Protein AF-A0A962ZQG9-F1 (afdb_monomer)

Secondary structure (DSSP, 8-state):
----------TTT-HHHHHHHHHHHHTT----HHHHHTTS--BTTBPPHHHHHHHHHHTT---------GGGS-GGG-SEEEE-STT-EEEE----

Foldseek 3Di:
DDPDDLDPCDVVNQQLLVQLCVVCVVVVHDDDSCLLCPPPPADSPHDDPVCSQVSNVSSVDGDDDDDDPPVVDDLVPPQDWDQDPPRHIDTDHDDD

Structure (mmCIF, N/CA/C/O backbone):
data_AF-A0A962ZQG9-F1
#
_entry.id  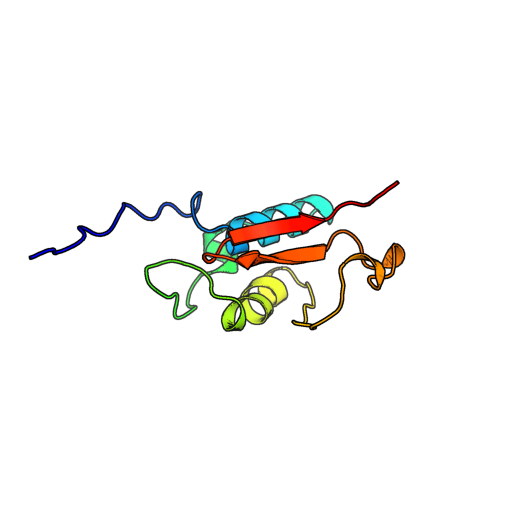 AF-A0A962ZQG9-F1
#
loop_
_atom_site.group_PDB
_atom_site.id
_atom_site.type_symbol
_atom_site.label_atom_id
_atom_site.label_alt_id
_atom_site.label_comp_id
_atom_site.label_asym_id
_atom_site.label_entity_id
_atom_site.label_seq_id
_atom_site.pdbx_PDB_ins_code
_atom_site.Cartn_x
_atom_site.Cartn_y
_atom_site.Cartn_z
_atom_site.occupancy
_atom_site.B_iso_or_equiv
_atom_site.auth_seq_id
_atom_site.auth_comp_id
_atom_site.auth_asym_id
_atom_site.auth_atom_id
_atom_site.pdbx_PDB_model_num
ATOM 1 N N . MET A 1 1 ? -31.765 -2.889 16.070 1.00 41.72 1 MET A N 1
ATOM 2 C CA . MET A 1 1 ? -31.316 -4.265 15.764 1.00 41.72 1 MET A CA 1
ATOM 3 C C . MET A 1 1 ? -30.537 -4.137 14.464 1.00 41.72 1 MET A C 1
ATOM 5 O O . MET A 1 1 ? -31.165 -3.838 13.467 1.00 41.72 1 MET A O 1
ATOM 9 N N . THR A 1 2 ? -29.213 -4.102 14.404 1.00 38.41 2 THR A N 1
ATOM 10 C CA . THR A 1 2 ? -28.162 -4.590 15.301 1.00 38.41 2 THR A CA 1
ATOM 11 C C . THR A 1 2 ? -27.078 -3.517 15.330 1.00 38.41 2 THR A C 1
ATOM 13 O O . THR A 1 2 ? -26.643 -3.064 14.279 1.00 38.41 2 THR A O 1
ATOM 16 N N . GLY A 1 3 ? -26.714 -3.047 16.523 1.00 41.91 3 GLY A N 1
ATOM 17 C CA . GLY A 1 3 ? -25.480 -2.292 16.685 1.00 41.91 3 GLY A CA 1
ATOM 18 C C . GLY A 1 3 ? -24.344 -3.298 16.640 1.00 41.91 3 GLY A C 1
ATOM 19 O O . GLY A 1 3 ? -24.226 -4.106 17.560 1.00 41.91 3 GLY A O 1
ATOM 20 N N . GLU A 1 4 ? -23.565 -3.296 15.565 1.00 43.28 4 GLU A N 1
ATOM 21 C CA . GLU A 1 4 ? -22.244 -3.908 15.610 1.00 43.28 4 GLU A CA 1
ATOM 22 C C . GLU A 1 4 ? -21.377 -3.024 16.506 1.00 43.28 4 GLU A C 1
ATOM 24 O O . GLU A 1 4 ? -21.133 -1.849 16.235 1.00 43.28 4 GLU A O 1
ATOM 29 N N . VAL A 1 5 ? -21.017 -3.585 17.657 1.00 53.44 5 VAL A N 1
ATOM 30 C CA . VAL A 1 5 ? -19.992 -3.054 18.553 1.00 53.44 5 VAL A CA 1
ATOM 31 C C . VAL A 1 5 ? -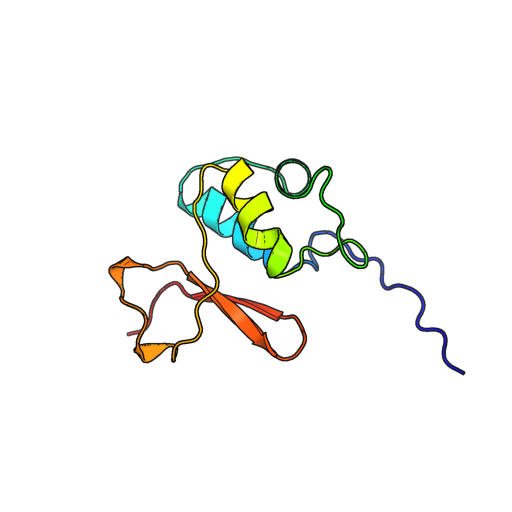18.707 -2.936 17.726 1.00 53.44 5 VAL A C 1
ATOM 33 O O . VAL A 1 5 ? -18.393 -3.895 17.019 1.00 53.44 5 VAL A O 1
ATOM 36 N N . PRO A 1 6 ? -17.973 -1.810 17.777 1.00 45.22 6 PRO A N 1
ATOM 37 C CA . PRO A 1 6 ? -16.746 -1.667 17.013 1.00 45.22 6 PRO A CA 1
ATOM 38 C C . PRO A 1 6 ? -15.785 -2.749 17.495 1.00 45.22 6 PRO A C 1
ATOM 40 O O . PRO A 1 6 ? -15.404 -2.778 18.667 1.00 45.22 6 PRO A O 1
ATOM 43 N N . LEU A 1 7 ? -15.474 -3.688 16.601 1.00 51.44 7 LEU A N 1
ATOM 44 C CA . LEU A 1 7 ? -14.393 -4.635 16.811 1.00 51.44 7 LEU A CA 1
ATOM 45 C C . LEU A 1 7 ? -13.156 -3.792 17.108 1.00 51.44 7 LEU A C 1
ATOM 47 O O . LEU A 1 7 ? -12.915 -2.811 16.415 1.00 51.44 7 LEU A O 1
ATOM 51 N N . ASP A 1 8 ? -12.453 -4.116 18.184 1.00 48.66 8 ASP A N 1
ATOM 52 C CA . ASP A 1 8 ? -11.194 -3.498 18.587 1.00 48.66 8 ASP A CA 1
ATOM 53 C C . ASP A 1 8 ? -10.210 -3.557 17.406 1.00 48.66 8 ASP A C 1
ATOM 55 O O . ASP A 1 8 ? -9.522 -4.557 17.219 1.00 48.66 8 ASP A O 1
ATOM 59 N N . VAL A 1 9 ? -10.235 -2.540 16.535 1.00 52.69 9 VAL A N 1
ATOM 60 C CA . VAL A 1 9 ? -9.439 -2.507 15.309 1.00 52.69 9 VAL A CA 1
ATOM 61 C C . VAL A 1 9 ? -8.007 -2.239 15.730 1.00 52.69 9 VAL A C 1
ATOM 63 O O . VAL A 1 9 ? -7.560 -1.098 15.863 1.00 52.69 9 VAL A O 1
ATOM 66 N N . SER A 1 10 ? -7.279 -3.314 15.990 1.00 52.94 10 SER A N 1
ATOM 67 C CA . SER A 1 10 ? -5.856 -3.224 16.238 1.00 52.94 10 SER A CA 1
ATOM 68 C C . SER A 1 10 ? -5.174 -2.864 14.913 1.00 52.94 10 SER A C 1
ATOM 70 O O . SER A 1 10 ? -5.590 -3.357 13.867 1.00 52.94 10 SER A O 1
ATOM 72 N N . PRO A 1 11 ? -4.071 -2.092 14.884 1.00 53.28 11 PRO A N 1
ATOM 73 C CA . PRO A 1 11 ? -3.299 -1.866 13.654 1.00 53.28 11 PRO A CA 1
ATOM 74 C C . PRO A 1 11 ? -2.827 -3.166 12.973 1.00 53.28 11 PRO A C 1
ATOM 76 O O . PRO A 1 11 ? -2.364 -3.134 11.836 1.00 53.28 11 PRO A O 1
ATOM 79 N N . LYS A 1 12 ? -2.936 -4.314 13.657 1.00 57.88 12 LYS A N 1
ATOM 80 C CA . LYS A 1 12 ? -2.741 -5.665 13.120 1.00 57.88 12 LYS A CA 1
ATOM 81 C C . LYS A 1 12 ? -3.839 -6.104 12.135 1.00 57.88 12 LYS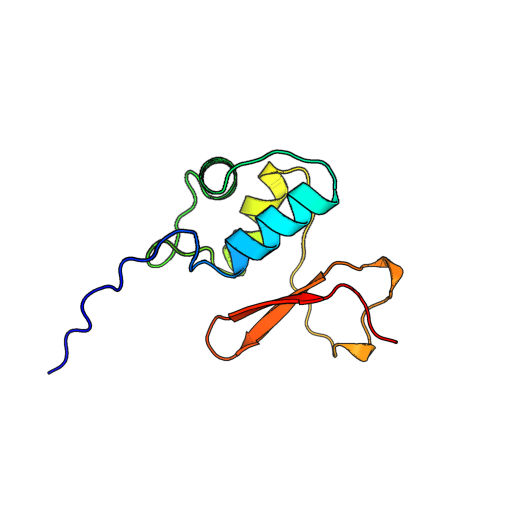 A C 1
ATOM 83 O O . LYS A 1 12 ? -3.546 -6.919 11.265 1.00 57.88 12 LYS A O 1
ATOM 88 N N . ASP A 1 13 ? -5.043 -5.554 12.252 1.00 73.94 13 ASP A N 1
ATOM 89 C CA . ASP A 1 13 ? -6.194 -5.811 11.379 1.00 73.94 13 ASP A CA 1
ATOM 90 C C . ASP A 1 13 ? -6.246 -4.858 10.171 1.00 73.94 13 ASP A C 1
ATOM 92 O O . ASP A 1 13 ? -6.968 -5.108 9.207 1.00 73.94 13 ASP A O 1
ATOM 96 N N . ASP A 1 14 ? -5.421 -3.803 10.163 1.00 90.19 14 ASP A N 1
ATOM 97 C CA . ASP A 1 14 ? -5.263 -2.912 9.013 1.00 90.19 14 ASP A CA 1
ATOM 98 C C . ASP A 1 14 ? -4.381 -3.550 7.934 1.00 90.19 14 ASP A C 1
ATOM 100 O O . ASP A 1 14 ? -3.156 -3.394 7.905 1.00 90.19 14 ASP A O 1
ATOM 104 N N . ALA A 1 15 ? -5.021 -4.277 7.018 1.00 92.75 15 ALA A N 1
ATOM 105 C CA . ALA A 1 15 ? -4.340 -4.980 5.937 1.00 92.75 15 ALA A CA 1
ATOM 106 C C . ALA A 1 15 ? -3.454 -4.053 5.084 1.00 92.75 15 ALA A C 1
ATOM 108 O O . ALA A 1 15 ? -2.379 -4.467 4.639 1.00 92.75 15 ALA A O 1
ATOM 109 N N . LEU A 1 16 ? -3.863 -2.799 4.872 1.00 95.00 16 LEU A N 1
ATOM 110 C CA . LEU A 1 16 ? -3.104 -1.843 4.071 1.00 95.00 16 LEU A CA 1
ATOM 111 C C . LEU A 1 16 ? -1.883 -1.322 4.822 1.00 95.00 16 LEU A C 1
ATOM 113 O O . LEU A 1 16 ? -0.783 -1.313 4.263 1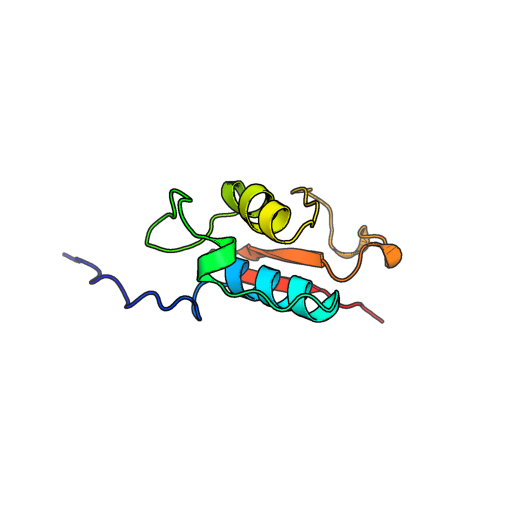.00 95.00 16 LEU A O 1
ATOM 117 N N . LEU A 1 17 ? -2.038 -0.951 6.091 1.00 95.00 17 LEU A N 1
ATOM 118 C CA . LEU A 1 17 ? -0.916 -0.537 6.928 1.00 95.00 17 LEU A CA 1
ATOM 119 C C . LEU A 1 17 ? 0.090 -1.676 7.119 1.00 95.00 17 LEU A C 1
ATOM 121 O O . LEU A 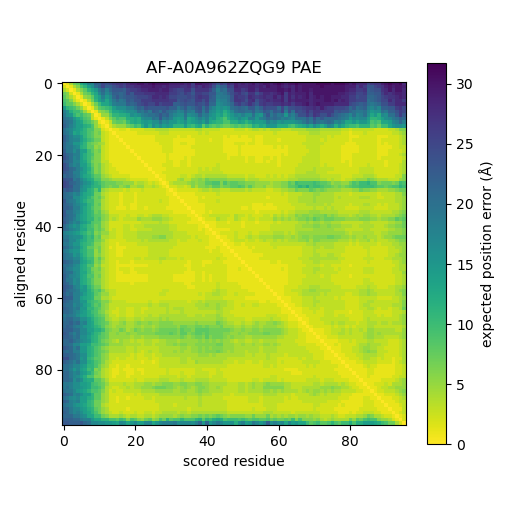1 17 ? 1.297 -1.441 7.044 1.00 95.00 17 LEU A O 1
ATOM 125 N N . GLN A 1 18 ? -0.383 -2.913 7.291 1.00 94.44 18 GLN A N 1
ATOM 126 C CA . GLN A 1 18 ? 0.483 -4.092 7.370 1.00 94.44 18 GLN A CA 1
ATOM 127 C C . GLN A 1 18 ? 1.251 -4.329 6.063 1.00 94.44 18 GLN A C 1
ATOM 129 O O . GLN A 1 18 ? 2.460 -4.569 6.101 1.00 94.44 18 GLN A O 1
ATOM 134 N N . CYS A 1 19 ? 0.597 -4.197 4.903 1.00 95.81 19 CYS A N 1
ATOM 135 C CA . CYS A 1 19 ? 1.279 -4.271 3.608 1.00 95.81 19 CYS A CA 1
ATOM 136 C C . CYS A 1 19 ? 2.350 -3.181 3.471 1.00 95.81 19 CYS A C 1
ATOM 138 O O . CYS A 1 19 ? 3.466 -3.464 3.035 1.00 95.81 19 CYS A O 1
ATOM 140 N N . LEU A 1 20 ? 2.049 -1.947 3.880 1.00 95.75 20 LEU A N 1
ATOM 141 C CA . LEU A 1 20 ? 3.009 -0.850 3.810 1.00 95.75 20 LEU A CA 1
ATOM 142 C C . LEU A 1 20 ? 4.204 -1.067 4.748 1.00 95.75 20 LEU A C 1
ATOM 144 O O . LEU A 1 20 ? 5.346 -0.881 4.337 1.00 95.75 20 LEU A O 1
ATOM 148 N N . LEU A 1 21 ? 3.970 -1.520 5.981 1.00 95.50 21 LEU A N 1
ATOM 149 C CA . LEU A 1 21 ? 5.040 -1.873 6.918 1.00 95.50 21 LEU A CA 1
ATOM 150 C C . LEU A 1 21 ? 5.940 -2.979 6.362 1.00 95.50 21 LEU A C 1
ATOM 152 O O . LEU A 1 21 ? 7.164 -2.910 6.492 1.00 95.50 21 LEU A O 1
ATOM 156 N N . ALA A 1 22 ? 5.352 -3.987 5.720 1.00 94.88 22 ALA A N 1
ATOM 157 C CA . ALA A 1 22 ? 6.102 -5.051 5.074 1.00 94.88 22 ALA A CA 1
ATOM 158 C C . ALA A 1 22 ? 6.934 -4.539 3.881 1.00 94.88 22 ALA A C 1
ATOM 160 O O . ALA A 1 22 ? 8.096 -4.927 3.768 1.00 94.88 22 ALA A O 1
ATOM 161 N N . LEU A 1 23 ? 6.411 -3.615 3.062 1.00 95.19 23 LEU A N 1
ATOM 162 C CA . LEU A 1 23 ? 7.188 -2.940 2.009 1.00 95.19 23 LEU A CA 1
ATOM 163 C C . LEU A 1 23 ? 8.357 -2.137 2.579 1.00 95.19 23 LEU A C 1
ATOM 165 O O . LEU A 1 23 ? 9.481 -2.260 2.096 1.00 95.19 23 LEU A O 1
ATOM 169 N N . CYS A 1 24 ? 8.122 -1.352 3.631 1.00 94.75 24 CYS A N 1
ATOM 170 C CA . CYS A 1 24 ? 9.181 -0.599 4.298 1.00 94.75 24 CYS A CA 1
ATOM 171 C C . CYS A 1 24 ? 10.301 -1.534 4.763 1.00 94.75 24 CYS A C 1
ATOM 173 O O . CYS A 1 24 ? 11.468 -1.290 4.463 1.00 94.75 24 CYS A O 1
ATOM 175 N N . ARG A 1 25 ? 9.947 -2.653 5.408 1.00 94.06 25 ARG A N 1
ATOM 176 C CA . ARG A 1 25 ? 10.914 -3.669 5.845 1.00 94.06 25 ARG A CA 1
ATOM 177 C C . ARG A 1 25 ? 11.653 -4.315 4.675 1.00 94.06 25 ARG A C 1
ATOM 179 O O . ARG A 1 25 ? 12.860 -4.512 4.777 1.00 94.06 25 ARG A O 1
ATOM 186 N N . TYR A 1 26 ? 10.957 -4.618 3.580 1.00 93.69 26 TYR A N 1
ATOM 187 C CA . TYR A 1 26 ? 11.561 -5.168 2.364 1.00 93.69 26 TYR A CA 1
ATOM 188 C C . TYR A 1 26 ? 12.623 -4.225 1.777 1.00 93.69 26 TYR A C 1
ATOM 190 O O . TYR A 1 26 ? 13.691 -4.674 1.373 1.00 93.69 26 TYR A O 1
ATOM 198 N N . HIS A 1 27 ? 12.380 -2.913 1.821 1.00 91.38 27 HIS A N 1
ATOM 199 C CA . HIS A 1 27 ? 13.331 -1.883 1.392 1.00 91.38 27 HIS A CA 1
ATOM 200 C C . HIS A 1 27 ? 14.351 -1.464 2.471 1.00 91.38 27 HIS A C 1
ATOM 202 O O . HIS A 1 27 ? 15.087 -0.500 2.275 1.00 91.38 27 HIS A O 1
ATOM 208 N N . GLY A 1 28 ? 14.422 -2.168 3.608 1.00 91.56 28 GLY A N 1
ATOM 209 C CA . GLY A 1 28 ? 15.392 -1.890 4.675 1.00 91.56 28 GLY A CA 1
ATOM 210 C C . GLY A 1 28 ? 15.056 -0.685 5.564 1.00 91.56 28 GLY A C 1
ATOM 211 O O . GLY A 1 28 ? 15.919 -0.209 6.298 1.00 91.56 28 GLY A O 1
ATOM 212 N N . SER A 1 29 ? 13.816 -0.192 5.526 1.00 90.31 29 SER A N 1
ATOM 213 C CA . SER A 1 29 ? 13.329 0.909 6.360 1.00 90.31 29 SER A CA 1
ATOM 214 C C . SER A 1 29 ? 12.654 0.393 7.637 1.00 90.31 29 SER A C 1
ATOM 216 O O . SER A 1 29 ? 11.700 -0.388 7.593 1.00 90.31 29 SER A O 1
ATOM 218 N N . GLY A 1 30 ? 13.148 0.845 8.794 1.00 86.38 30 GLY A N 1
ATOM 219 C CA . GLY A 1 30 ? 12.548 0.598 10.105 1.00 86.38 30 GLY A CA 1
ATOM 220 C C . GLY A 1 30 ? 11.597 1.729 10.488 1.00 86.38 30 GLY A C 1
ATOM 221 O O . GLY A 1 30 ? 12.038 2.760 10.984 1.00 86.38 30 GLY A O 1
ATOM 222 N N . THR A 1 31 ? 10.298 1.537 10.267 1.00 92.81 31 THR A N 1
ATOM 223 C CA . THR A 1 31 ? 9.241 2.499 10.623 1.00 92.81 31 THR A CA 1
ATOM 224 C C . THR A 1 31 ? 8.126 1.813 11.414 1.00 92.81 31 THR A C 1
ATOM 226 O O . THR A 1 31 ? 8.051 0.582 11.448 1.00 92.81 31 THR A O 1
ATOM 229 N N . THR A 1 32 ? 7.266 2.593 12.065 1.00 93.94 32 THR A N 1
ATOM 230 C CA . THR A 1 32 ? 6.117 2.095 12.837 1.00 93.94 32 THR A CA 1
ATOM 231 C C . THR A 1 32 ? 4.804 2.430 12.139 1.00 93.94 32 THR A C 1
ATOM 233 O O . THR A 1 32 ? 4.735 3.350 11.324 1.00 93.94 32 THR A O 1
ATOM 236 N N . GLY A 1 33 ? 3.737 1.691 12.462 1.00 92.69 33 GLY A N 1
ATOM 237 C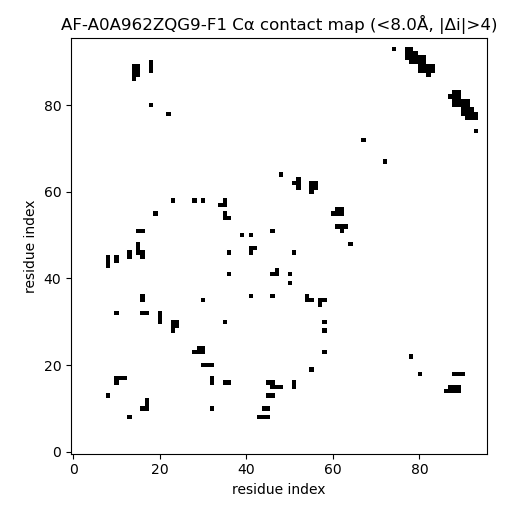 CA . GLY A 1 33 ? 2.408 1.978 11.914 1.00 92.69 33 GLY A CA 1
ATOM 238 C C . GLY A 1 33 ? 1.962 3.407 12.231 1.00 92.69 33 GLY A C 1
ATOM 239 O O . GLY A 1 33 ? 1.524 4.127 11.343 1.00 92.69 33 GLY A O 1
ATOM 240 N N . GLU A 1 34 ? 2.193 3.851 13.467 1.00 92.81 34 GLU A N 1
ATOM 241 C CA . GLU A 1 34 ? 1.905 5.210 13.939 1.00 92.81 34 GLU A CA 1
ATOM 242 C C . GLU A 1 34 ? 2.683 6.283 13.165 1.00 92.81 34 GLU A C 1
ATOM 244 O O . GLU A 1 34 ? 2.121 7.318 12.814 1.00 92.81 34 GLU A O 1
ATOM 249 N N . ALA A 1 35 ? 3.959 6.040 12.845 1.00 94.25 35 ALA A N 1
ATOM 250 C CA . ALA A 1 35 ? 4.759 6.967 12.046 1.00 94.25 35 ALA A CA 1
ATOM 251 C C . ALA A 1 35 ? 4.228 7.095 10.607 1.00 94.25 35 ALA A C 1
ATOM 253 O O . ALA A 1 35 ? 4.325 8.161 9.997 1.00 94.25 35 ALA A O 1
ATOM 254 N N . LEU A 1 36 ? 3.642 6.024 10.065 1.00 94.81 36 LEU A N 1
ATOM 255 C CA . LEU A 1 36 ? 3.073 5.996 8.718 1.00 94.81 36 LEU A CA 1
ATOM 256 C C . LEU A 1 36 ? 1.653 6.563 8.652 1.00 94.81 36 LEU A C 1
ATOM 258 O O . LEU A 1 36 ? 1.325 7.230 7.671 1.00 94.81 36 LEU A O 1
ATOM 262 N N . SER A 1 37 ? 0.814 6.320 9.660 1.00 93.94 37 SER A N 1
ATOM 263 C CA . SER A 1 37 ? -0.603 6.711 9.666 1.00 93.94 37 SER A CA 1
ATOM 264 C C . SER A 1 37 ? -0.888 8.007 10.434 1.00 93.94 37 SER A C 1
ATOM 266 O O . SER A 1 37 ? -1.938 8.618 10.232 1.00 93.94 37 SER A O 1
ATOM 268 N N . GLY A 1 38 ? 0.050 8.471 11.264 1.00 93.12 38 GLY A N 1
ATOM 269 C CA . GLY A 1 38 ? -0.121 9.611 12.161 1.00 93.12 38 GLY A CA 1
ATOM 270 C C . GLY A 1 38 ? -0.648 10.869 11.469 1.00 93.12 38 GLY A C 1
ATOM 271 O O . GLY A 1 38 ? -0.096 11.338 10.470 1.00 93.12 38 GLY A O 1
ATOM 272 N N . GLY A 1 39 ? -1.738 11.426 12.0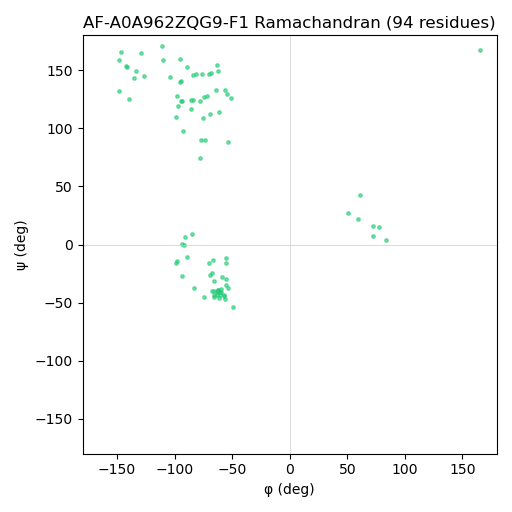01 1.00 90.69 39 GLY A N 1
ATOM 273 C CA . GLY A 1 39 ? -2.372 12.640 11.475 1.00 90.69 39 GLY A CA 1
ATOM 274 C C . GLY A 1 39 ? -3.131 12.459 10.155 1.00 90.69 39 GLY A C 1
ATOM 275 O O . GLY A 1 39 ? -3.559 13.454 9.572 1.00 90.69 39 GLY A O 1
ATOM 276 N N . LEU A 1 40 ? -3.297 11.230 9.651 1.00 94.06 40 LEU A N 1
ATOM 277 C CA . LEU A 1 40 ? -4.225 10.960 8.552 1.00 94.06 40 LEU A CA 1
ATOM 278 C C . LEU A 1 40 ? -5.663 10.819 9.075 1.00 94.06 40 LEU A C 1
ATOM 280 O O . LEU A 1 40 ? -5.864 10.298 10.171 1.00 94.06 40 LEU A O 1
ATOM 284 N N . PRO A 1 41 ? -6.670 11.239 8.290 1.00 93.62 41 PRO A N 1
ATOM 285 C CA . PRO A 1 41 ? -8.075 11.033 8.623 1.00 93.62 41 PRO A CA 1
ATOM 286 C C . PRO A 1 41 ? -8.484 9.582 8.315 1.00 93.62 41 PRO A C 1
ATOM 288 O O . PRO A 1 41 ? -9.110 9.325 7.291 1.00 93.62 41 PRO A O 1
ATOM 291 N N . LEU A 1 42 ? -8.053 8.639 9.158 1.00 91.25 42 LEU A N 1
ATOM 292 C CA . LEU A 1 42 ? -8.365 7.211 9.022 1.00 91.25 42 LEU A CA 1
ATOM 293 C C . LEU A 1 42 ? -9.875 6.955 9.128 1.00 91.25 42 LEU A C 1
ATOM 295 O O . LEU A 1 42 ? -10.572 7.657 9.863 1.00 91.25 42 LEU A O 1
ATOM 299 N N . ASP A 1 43 ? -10.360 5.926 8.436 1.00 89.06 43 ASP A N 1
ATOM 300 C CA . ASP A 1 43 ? -11.755 5.484 8.514 1.00 89.06 43 ASP A CA 1
ATOM 301 C C . ASP A 1 43 ? -11.845 4.320 9.503 1.00 89.06 43 ASP A C 1
ATOM 303 O O . ASP A 1 43 ? -11.132 3.336 9.347 1.00 89.06 43 ASP A O 1
ATOM 307 N N . ALA A 1 44 ? -12.611 4.468 10.587 1.00 87.50 44 ALA A N 1
ATOM 308 C CA . ALA A 1 44 ? -12.676 3.483 11.677 1.00 87.50 44 ALA A CA 1
ATOM 309 C C . ALA A 1 44 ? -11.300 3.039 12.243 1.00 87.50 44 ALA A C 1
ATOM 311 O O . ALA A 1 44 ? -11.160 1.940 12.772 1.00 87.50 44 ALA A O 1
ATOM 312 N N . GLY A 1 45 ? -10.276 3.897 12.150 1.00 87.94 45 GLY A N 1
ATOM 313 C CA . GLY A 1 45 ? -8.903 3.572 12.567 1.00 87.94 45 GLY A CA 1
ATOM 314 C C . GLY A 1 45 ? -8.076 2.811 11.522 1.00 87.94 45 GLY A C 1
ATOM 315 O O . GLY A 1 45 ? -6.924 2.484 11.798 1.00 87.94 45 GLY A O 1
ATOM 316 N N . LEU A 1 46 ? -8.625 2.590 10.326 1.00 90.81 46 LEU A N 1
ATOM 317 C CA . LEU A 1 46 ? -7.998 1.895 9.207 1.00 90.81 46 LEU A CA 1
ATOM 318 C C . LEU A 1 46 ? -7.513 2.859 8.121 1.00 90.81 46 LEU A C 1
ATOM 320 O O . LEU A 1 46 ? -8.134 3.880 7.796 1.00 90.81 46 LEU A O 1
ATOM 324 N N . LEU A 1 47 ? -6.383 2.506 7.520 1.00 93.56 47 LEU A N 1
ATOM 325 C CA . LEU A 1 47 ? -5.862 3.135 6.326 1.00 93.56 47 LEU A CA 1
ATOM 326 C C . LEU A 1 47 ? -6.726 2.738 5.131 1.00 93.56 47 LEU A C 1
ATOM 328 O O . LEU A 1 47 ? -6.927 1.564 4.847 1.00 93.56 47 LEU A O 1
ATOM 332 N N . THR A 1 48 ? -7.197 3.728 4.383 1.00 93.06 48 THR A N 1
ATOM 333 C CA . THR A 1 48 ? -7.948 3.499 3.146 1.00 93.06 48 THR A CA 1
ATOM 334 C C . THR A 1 48 ? -7.021 3.575 1.928 1.00 93.06 48 THR A C 1
ATOM 336 O O . THR A 1 48 ? -5.964 4.218 1.991 1.00 93.06 48 THR A O 1
ATOM 339 N N . PRO A 1 49 ? -7.397 2.996 0.771 1.00 93.06 49 PRO A N 1
ATOM 340 C CA . PRO A 1 49 ? -6.584 3.085 -0.444 1.00 93.06 49 PRO A CA 1
ATOM 341 C C . PRO A 1 49 ? -6.231 4.530 -0.839 1.00 93.06 49 PRO A C 1
ATOM 343 O O . PRO A 1 49 ? -5.107 4.809 -1.249 1.00 93.06 49 PRO A O 1
ATOM 346 N N . SER A 1 50 ? -7.153 5.479 -0.651 1.00 92.81 50 SER A N 1
ATOM 347 C CA . SER A 1 50 ? -6.940 6.904 -0.954 1.00 92.81 50 SER A CA 1
ATOM 348 C C . SER A 1 50 ? -5.953 7.605 -0.007 1.00 92.81 50 SER A C 1
ATOM 350 O O . SER A 1 50 ? -5.455 8.691 -0.314 1.00 92.81 50 SER A O 1
ATOM 352 N N . LEU A 1 51 ? -5.651 6.999 1.143 1.00 94.69 51 LEU A N 1
ATOM 353 C CA . LEU A 1 51 ? -4.654 7.467 2.106 1.00 94.69 51 LEU A CA 1
ATOM 354 C C . LEU A 1 51 ? -3.305 6.758 1.965 1.00 94.69 51 LEU A C 1
ATOM 356 O O . LEU A 1 51 ? -2.306 7.263 2.484 1.00 94.69 51 LEU A O 1
ATOM 360 N N . PHE A 1 52 ? -3.260 5.639 1.238 1.00 95.62 52 PHE A N 1
ATOM 361 C CA . PHE A 1 52 ? -2.072 4.802 1.100 1.00 95.62 52 PHE A CA 1
ATOM 362 C C . PHE A 1 52 ? -0.867 5.576 0.560 1.00 95.62 52 PHE A C 1
ATOM 364 O O . PHE A 1 52 ? 0.218 5.493 1.125 1.00 95.62 52 PHE A O 1
ATOM 371 N N . GLU A 1 53 ? -1.061 6.402 -0.472 1.00 95.38 53 GLU A N 1
ATOM 372 C CA . GLU A 1 53 ? 0.016 7.208 -1.062 1.00 95.38 53 GLU A CA 1
ATOM 373 C C . GLU A 1 53 ? 0.616 8.206 -0.070 1.00 95.38 53 GLU A C 1
ATOM 375 O O . GLU A 1 53 ? 1.837 8.344 0.020 1.00 95.38 53 GLU A O 1
ATOM 380 N N . ARG A 1 54 ? -0.229 8.843 0.747 1.00 95.69 54 ARG A N 1
ATOM 381 C CA . ARG A 1 54 ? 0.231 9.774 1.783 1.00 95.69 54 ARG A CA 1
ATOM 382 C C . ARG A 1 54 ? 1.005 9.055 2.885 1.00 95.69 54 ARG A C 1
ATOM 384 O O . ARG A 1 54 ? 2.016 9.577 3.343 1.00 95.69 54 ARG A O 1
ATOM 391 N N . ALA A 1 55 ? 0.558 7.868 3.293 1.00 95.94 55 ALA A N 1
ATOM 392 C CA . ALA A 1 55 ? 1.280 7.048 4.262 1.00 95.94 55 ALA A CA 1
ATOM 393 C C . ALA A 1 55 ? 2.625 6.556 3.701 1.00 95.94 55 ALA A C 1
ATOM 395 O O . ALA A 1 55 ? 3.653 6.690 4.362 1.00 95.94 55 ALA A O 1
ATOM 396 N N . ALA A 1 56 ? 2.643 6.060 2.460 1.00 95.75 56 ALA A N 1
ATOM 397 C CA . ALA A 1 56 ? 3.843 5.569 1.786 1.00 95.75 56 ALA A CA 1
ATOM 398 C C . ALA A 1 56 ? 4.896 6.669 1.591 1.00 95.75 56 ALA A C 1
ATOM 400 O O . ALA A 1 56 ? 6.082 6.446 1.847 1.00 95.75 56 ALA A O 1
ATOM 401 N N . SER A 1 57 ? 4.461 7.886 1.253 1.00 95.12 57 SER A N 1
ATOM 402 C CA . SER A 1 57 ? 5.352 9.040 1.120 1.00 95.12 57 SER A CA 1
ATOM 403 C C . SER A 1 57 ? 6.115 9.359 2.411 1.00 95.12 57 SER A C 1
ATOM 405 O O . SER A 1 57 ? 7.233 9.864 2.323 1.00 95.12 57 SER A O 1
ATOM 407 N N . ARG A 1 58 ? 5.577 9.040 3.601 1.00 94.56 58 ARG A N 1
ATOM 408 C CA . ARG A 1 58 ? 6.305 9.211 4.876 1.00 94.56 58 ARG A CA 1
ATOM 409 C C . ARG A 1 58 ? 7.501 8.270 5.010 1.00 94.56 58 ARG A C 1
ATOM 411 O O . ARG A 1 58 ? 8.446 8.594 5.720 1.00 94.56 58 ARG A O 1
ATOM 418 N N . ALA A 1 59 ? 7.480 7.136 4.315 1.00 93.44 59 ALA A N 1
ATOM 419 C CA . ALA A 1 59 ? 8.600 6.204 4.231 1.00 93.44 59 ALA A CA 1
ATOM 420 C C . ALA A 1 59 ? 9.539 6.485 3.044 1.00 93.44 59 ALA A C 1
ATOM 422 O O . ALA A 1 59 ? 10.425 5.678 2.772 1.00 93.44 59 ALA A O 1
ATOM 423 N N . GLY A 1 60 ? 9.340 7.590 2.313 1.00 93.12 60 GLY A N 1
ATOM 424 C CA . GLY A 1 60 ? 10.090 7.881 1.088 1.00 93.12 60 GLY A CA 1
ATOM 425 C C . GLY A 1 60 ? 9.701 6.994 -0.099 1.00 93.12 60 GLY A C 1
ATOM 426 O O . GLY A 1 60 ? 10.444 6.923 -1.075 1.00 93.12 60 GLY A O 1
ATOM 427 N N . LEU A 1 61 ? 8.551 6.315 -0.029 1.00 93.69 61 LEU A N 1
ATOM 428 C CA . LEU A 1 61 ? 8.031 5.485 -1.109 1.00 93.69 61 LEU A CA 1
ATOM 429 C C . LEU A 1 61 ? 7.051 6.286 -1.970 1.00 93.69 61 LEU A C 1
ATOM 431 O O . LEU A 1 61 ? 6.224 7.042 -1.461 1.00 93.69 61 LEU A O 1
ATOM 435 N N . ALA A 1 62 ? 7.106 6.069 -3.281 1.00 92.44 62 ALA A N 1
ATOM 436 C CA . ALA A 1 62 ? 6.058 6.492 -4.201 1.00 92.44 62 ALA A CA 1
ATOM 437 C C . ALA A 1 62 ? 5.094 5.323 -4.435 1.00 92.44 62 ALA A C 1
ATOM 439 O O . ALA A 1 62 ? 5.522 4.181 -4.594 1.00 92.44 62 ALA A O 1
ATOM 440 N N . SER A 1 63 ? 3.793 5.599 -4.488 1.00 93.12 63 SER A N 1
ATOM 441 C CA . SER A 1 63 ? 2.783 4.575 -4.770 1.00 93.12 63 SER A CA 1
ATOM 442 C C . SER A 1 63 ? 1.683 5.139 -5.655 1.00 93.12 63 SER A C 1
ATOM 444 O O . SER A 1 63 ? 1.424 6.339 -5.623 1.00 93.12 63 SER A O 1
ATOM 446 N N . LYS A 1 64 ? 1.030 4.279 -6.436 1.00 93.00 64 LYS A N 1
ATOM 447 C CA . LYS A 1 64 ? -0.084 4.666 -7.299 1.00 93.00 64 LYS A CA 1
ATOM 448 C C . LYS A 1 64 ? -1.072 3.517 -7.429 1.00 93.00 64 LYS A C 1
ATOM 450 O O . LYS A 1 64 ? -0.673 2.402 -7.758 1.00 93.00 64 LYS A O 1
ATOM 455 N N . ILE A 1 65 ? -2.359 3.806 -7.247 1.00 92.69 65 ILE A N 1
ATOM 456 C CA . ILE A 1 65 ? -3.425 2.842 -7.530 1.00 92.69 65 ILE A CA 1
ATOM 457 C C . ILE A 1 65 ? -3.600 2.729 -9.044 1.00 92.69 65 ILE A C 1
ATOM 459 O O . ILE A 1 65 ? -3.779 3.729 -9.744 1.00 92.69 65 ILE A O 1
ATOM 463 N N . VAL A 1 66 ? -3.553 1.500 -9.551 1.00 93.06 66 VAL A N 1
ATOM 464 C CA . VAL A 1 66 ? -3.783 1.181 -10.961 1.00 93.06 66 VAL A CA 1
ATOM 465 C C . VAL A 1 66 ? -4.690 -0.038 -11.076 1.00 93.06 66 VAL A C 1
ATOM 467 O O . VAL A 1 66 ? -4.579 -0.979 -10.298 1.00 93.06 66 VAL A O 1
ATOM 470 N N . TYR A 1 67 ? -5.566 -0.033 -12.077 1.00 92.19 67 TYR A N 1
ATOM 471 C CA . TYR A 1 67 ? -6.431 -1.167 -12.394 1.00 92.19 67 TYR A CA 1
ATOM 472 C C . TYR A 1 67 ? -5.821 -1.956 -13.546 1.00 92.19 67 TYR A C 1
ATOM 474 O O . TYR A 1 67 ? -5.766 -1.465 -14.675 1.00 92.19 67 TYR A O 1
ATOM 482 N N . ARG A 1 68 ? -5.327 -3.159 -13.256 1.00 90.69 68 ARG A N 1
ATOM 483 C CA . ARG A 1 68 ? -4.774 -4.104 -14.235 1.00 90.69 68 ARG A CA 1
ATOM 484 C C . ARG A 1 68 ? -5.033 -5.527 -13.765 1.00 90.69 68 ARG A C 1
ATOM 486 O O . ARG A 1 68 ? -5.236 -5.753 -12.574 1.00 90.69 68 ARG A O 1
ATOM 493 N N . ARG A 1 69 ? -5.008 -6.492 -14.686 1.00 89.19 69 ARG A N 1
ATOM 494 C CA . ARG A 1 69 ? -5.005 -7.903 -14.284 1.00 89.19 69 ARG A CA 1
ATOM 495 C C . ARG A 1 69 ? -3.671 -8.200 -13.618 1.00 89.19 69 ARG A C 1
ATOM 497 O O . ARG A 1 69 ? -2.656 -7.636 -14.021 1.00 89.19 69 ARG A O 1
ATOM 504 N N . ALA A 1 70 ? -3.681 -9.113 -12.651 1.00 83.19 70 ALA A N 1
ATOM 505 C CA . ALA A 1 70 ? -2.473 -9.540 -11.959 1.00 83.19 70 ALA A CA 1
ATOM 506 C C . ALA A 1 70 ? -1.373 -9.897 -12.977 1.00 83.19 70 ALA A C 1
ATOM 508 O O . ALA A 1 70 ? -0.355 -9.227 -13.006 1.00 83.19 70 ALA A O 1
ATOM 509 N N . ALA A 1 71 ? -1.651 -10.784 -13.937 1.00 86.00 71 ALA A N 1
ATOM 510 C CA . ALA A 1 71 ? -0.704 -11.199 -14.981 1.00 86.00 71 ALA A CA 1
ATOM 511 C C . ALA A 1 71 ? -0.091 -10.068 -15.848 1.00 86.00 71 ALA A C 1
ATOM 513 O O . ALA A 1 71 ? 0.907 -10.306 -16.521 1.00 86.00 71 ALA A O 1
ATOM 514 N N . ASP A 1 72 ? -0.656 -8.853 -15.846 1.00 90.31 72 ASP A N 1
ATOM 515 C CA . ASP A 1 72 ? -0.132 -7.705 -16.601 1.00 90.31 72 ASP A CA 1
ATOM 516 C C . ASP A 1 72 ? 0.855 -6.841 -15.771 1.00 90.31 72 ASP A C 1
ATOM 518 O O . ASP A 1 72 ? 1.354 -5.817 -16.254 1.00 90.31 72 ASP A O 1
ATOM 522 N N . ILE A 1 73 ? 1.122 -7.193 -14.507 1.00 90.62 73 ILE A N 1
ATOM 523 C CA . ILE A 1 73 ? 2.106 -6.503 -13.659 1.00 90.62 73 ILE A CA 1
ATOM 524 C C . ILE A 1 73 ? 3.509 -6.966 -14.061 1.00 90.62 73 ILE A C 1
ATOM 526 O O . ILE A 1 73 ? 3.825 -8.153 -14.032 1.00 90.62 73 ILE A O 1
ATOM 530 N N . ALA A 1 74 ? 4.377 -6.020 -14.421 1.00 90.81 74 ALA A N 1
ATOM 531 C CA . ALA A 1 74 ? 5.762 -6.337 -14.746 1.00 90.81 74 ALA A CA 1
ATOM 532 C C . ALA A 1 74 ? 6.490 -6.894 -13.503 1.00 90.81 74 ALA A C 1
ATOM 534 O O . ALA A 1 74 ? 6.426 -6.249 -12.455 1.00 90.81 74 ALA A O 1
ATOM 535 N N . PRO A 1 75 ? 7.246 -8.008 -13.605 1.00 91.06 75 PRO A N 1
ATOM 536 C CA . PRO A 1 75 ? 7.976 -8.580 -12.467 1.00 91.06 75 PRO A CA 1
ATOM 537 C C . PRO A 1 75 ? 8.923 -7.592 -11.770 1.00 91.06 75 PRO A C 1
ATOM 539 O O . PRO A 1 75 ? 9.121 -7.665 -10.565 1.00 91.06 75 PRO A O 1
ATOM 542 N N . ALA A 1 76 ? 9.457 -6.617 -12.514 1.00 91.25 76 ALA A N 1
ATOM 543 C CA . ALA A 1 76 ? 10.317 -5.556 -11.985 1.00 91.25 76 ALA A CA 1
ATOM 544 C C . ALA A 1 76 ? 9.607 -4.569 -11.032 1.00 91.25 76 ALA A C 1
ATOM 546 O O . ALA A 1 76 ? 10.278 -3.775 -10.381 1.00 91.25 76 ALA A O 1
ATOM 547 N N . LEU A 1 77 ? 8.270 -4.578 -10.974 1.00 90.31 77 LEU A N 1
ATOM 548 C CA . LEU A 1 77 ? 7.472 -3.751 -10.059 1.00 90.31 77 LEU A CA 1
ATOM 549 C C . LEU A 1 77 ? 7.118 -4.478 -8.755 1.00 90.31 77 LEU A C 1
ATOM 551 O O . LEU A 1 77 ? 6.409 -3.915 -7.926 1.00 90.31 77 LEU A O 1
ATOM 555 N N . LEU A 1 78 ? 7.552 -5.728 -8.590 1.00 92.56 78 LEU A N 1
ATOM 556 C CA . LEU A 1 78 ? 7.288 -6.506 -7.388 1.00 92.56 78 LEU A CA 1
ATOM 557 C C . LEU A 1 78 ? 8.331 -6.188 -6.300 1.00 92.56 78 LEU A C 1
ATOM 559 O O . LEU A 1 78 ? 9.499 -5.965 -6.626 1.00 92.56 78 LEU A O 1
ATOM 563 N N . PRO A 1 79 ? 7.941 -6.196 -5.012 1.00 93.69 79 PRO A N 1
ATOM 564 C CA . PRO A 1 79 ? 6.615 -6.547 -4.499 1.00 93.69 79 PRO A CA 1
ATOM 565 C C . PRO A 1 79 ? 5.549 -5.453 -4.695 1.00 93.69 79 PRO A C 1
ATOM 567 O O . PRO A 1 79 ? 5.839 -4.264 -4.608 1.00 93.69 79 PRO A O 1
ATOM 570 N N . ALA A 1 80 ? 4.296 -5.864 -4.917 1.00 94.06 80 ALA A N 1
ATOM 571 C CA . ALA A 1 80 ? 3.161 -4.960 -5.144 1.00 94.06 80 ALA A CA 1
ATOM 572 C C . ALA A 1 80 ? 1.992 -5.244 -4.188 1.00 94.06 80 ALA A C 1
ATOM 574 O O . ALA A 1 80 ? 1.725 -6.397 -3.855 1.00 94.06 80 ALA A O 1
ATOM 575 N N . VAL A 1 81 ? 1.266 -4.203 -3.768 1.00 95.44 81 VAL A N 1
ATOM 576 C CA . VAL A 1 81 ? 0.052 -4.353 -2.946 1.00 95.44 81 VAL A CA 1
ATOM 577 C C . VAL A 1 81 ? -1.145 -4.633 -3.845 1.00 95.44 81 VAL A C 1
ATOM 579 O O . VAL A 1 81 ? -1.451 -3.845 -4.740 1.00 95.44 81 VAL A O 1
ATOM 582 N N . LEU A 1 82 ? -1.840 -5.738 -3.589 1.00 94.31 82 LEU A N 1
ATOM 583 C CA . LEU A 1 82 ? -3.099 -6.077 -4.239 1.00 94.31 82 LEU A CA 1
ATOM 584 C C . LEU A 1 82 ? -4.263 -5.687 -3.334 1.00 94.31 82 LEU A C 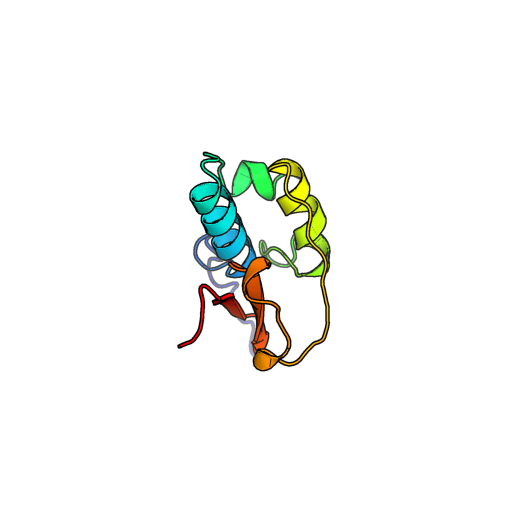1
ATOM 586 O O . LEU A 1 82 ? -4.309 -6.090 -2.173 1.00 94.31 82 LEU A O 1
ATOM 590 N N . LEU A 1 83 ? -5.209 -4.932 -3.887 1.00 93.31 83 LEU A N 1
ATOM 591 C CA . LEU A 1 83 ? -6.500 -4.669 -3.259 1.00 93.31 83 LEU A CA 1
ATOM 592 C C . LEU A 1 83 ? -7.452 -5.806 -3.623 1.00 93.31 83 LEU A C 1
ATOM 594 O O . LEU A 1 83 ? -7.644 -6.100 -4.804 1.00 93.31 83 LEU A O 1
ATOM 598 N N . LEU A 1 84 ? -8.021 -6.452 -2.613 1.00 91.00 84 LEU A N 1
ATOM 599 C CA . LEU A 1 84 ? -8.943 -7.571 -2.759 1.00 91.00 84 LEU A CA 1
ATOM 600 C C . LEU A 1 84 ? -10.353 -7.154 -2.336 1.00 91.00 84 LEU A C 1
ATOM 602 O O . LEU A 1 84 ? -10.583 -6.089 -1.764 1.00 91.00 84 LEU A O 1
ATOM 606 N N . GLU A 1 85 ? -11.311 -8.034 -2.596 1.00 85.56 85 GLU A N 1
ATOM 607 C CA . GLU A 1 85 ? -12.674 -7.879 -2.100 1.00 85.56 85 GLU A CA 1
ATOM 608 C C . GLU A 1 85 ? -12.725 -7.924 -0.564 1.00 85.56 85 GLU A C 1
ATOM 610 O O . GLU A 1 85 ? -11.899 -8.581 0.090 1.00 85.56 85 GLU A O 1
ATOM 615 N N . ASN A 1 86 ? -13.756 -7.280 -0.009 1.00 85.06 86 ASN A N 1
ATOM 616 C CA . ASN A 1 86 ? -14.021 -7.171 1.430 1.00 85.06 86 ASN A CA 1
ATOM 617 C C . ASN A 1 86 ? -12.904 -6.451 2.198 1.00 85.06 86 ASN A C 1
ATOM 619 O O . ASN A 1 86 ? -12.490 -6.917 3.254 1.00 85.06 86 ASN A O 1
ATOM 623 N N . GLU A 1 87 ? -12.384 -5.355 1.632 1.00 83.31 87 GLU A N 1
ATOM 624 C CA . GLU A 1 87 ? -11.402 -4.469 2.287 1.00 83.31 87 GLU A CA 1
ATOM 625 C C . GLU A 1 87 ? -10.095 -5.170 2.691 1.00 83.31 87 GLU A C 1
ATOM 627 O O . GLU A 1 87 ? -9.334 -4.707 3.538 1.00 83.31 87 GLU A O 1
ATOM 632 N N . ARG A 1 88 ? -9.797 -6.297 2.037 1.00 88.50 88 ARG A N 1
ATOM 633 C CA . ARG A 1 88 ? -8.559 -7.044 2.243 1.00 88.50 88 ARG A CA 1
ATOM 634 C C . ARG A 1 88 ? -7.464 -6.541 1.313 1.00 88.50 88 ARG A C 1
ATOM 636 O O . ARG A 1 88 ? -7.719 -6.085 0.199 1.00 88.50 88 ARG A O 1
ATOM 643 N N . ALA A 1 89 ? -6.224 -6.713 1.748 1.00 93.75 89 ALA A N 1
ATOM 644 C CA . ALA A 1 89 ? -5.048 -6.451 0.936 1.00 93.75 89 ALA A CA 1
ATOM 645 C C . ALA A 1 89 ? -3.960 -7.492 1.203 1.00 93.75 89 ALA A C 1
ATOM 647 O O . ALA A 1 89 ? -3.903 -8.089 2.280 1.00 93.75 89 ALA A O 1
ATOM 648 N N . CYS A 1 90 ? -3.094 -7.716 0.220 1.00 92.62 90 CYS A N 1
ATOM 649 C CA . CYS A 1 90 ? -1.918 -8.565 0.378 1.00 92.62 90 CYS A CA 1
ATOM 650 C C . CYS A 1 90 ? -0.743 -8.058 -0.459 1.00 92.62 90 CYS A C 1
ATOM 652 O O . CYS A 1 90 ? -0.909 -7.241 -1.365 1.00 92.62 90 CYS A O 1
ATOM 654 N N . LEU A 1 91 ? 0.452 -8.569 -0.159 1.00 94.00 91 LEU A N 1
ATOM 655 C CA . LEU A 1 91 ? 1.637 -8.350 -0.977 1.00 94.00 91 LEU A CA 1
ATOM 656 C C . LEU A 1 91 ? 1.829 -9.495 -1.961 1.00 94.00 91 LEU A C 1
ATOM 658 O O . LEU A 1 91 ? 1.971 -10.656 -1.577 1.00 94.00 91 LEU A O 1
ATOM 662 N N . LEU A 1 92 ? 1.889 -9.140 -3.236 1.00 93.31 92 LEU A N 1
ATOM 663 C CA . LEU A 1 92 ? 2.332 -10.016 -4.299 1.00 93.31 92 LEU A CA 1
ATOM 664 C C . LEU A 1 92 ? 3.853 -9.934 -4.408 1.00 93.31 92 LEU A C 1
ATOM 666 O O . LEU A 1 92 ? 4.394 -8.879 -4.738 1.00 93.31 92 LEU A O 1
ATOM 670 N N . MET A 1 93 ? 4.526 -11.055 -4.161 1.00 92.06 93 MET A N 1
ATOM 671 C CA . MET A 1 93 ? 5.988 -11.154 -4.252 1.00 92.06 93 MET A CA 1
ATOM 672 C C . MET A 1 93 ? 6.467 -11.650 -5.624 1.00 92.06 93 MET A C 1
ATOM 674 O O . MET A 1 93 ? 7.580 -11.338 -6.029 1.00 92.06 93 MET A O 1
ATOM 678 N N . GLY A 1 94 ? 5.642 -12.428 -6.327 1.00 90.50 94 GLY A N 1
ATOM 679 C CA . GLY A 1 94 ? 6.009 -13.130 -7.555 1.00 90.50 94 GLY A CA 1
ATOM 680 C C . GLY A 1 94 ? 4.988 -14.202 -7.914 1.00 90.50 94 GLY A C 1
ATOM 681 O O . GLY A 1 94 ? 4.142 -14.563 -7.095 1.00 90.50 94 GLY A O 1
ATOM 682 N N . TRP A 1 95 ? 5.095 -14.703 -9.136 1.00 84.12 95 TRP A N 1
ATOM 683 C CA . TRP A 1 95 ? 4.476 -15.936 -9.618 1.00 84.12 95 TRP A CA 1
ATOM 684 C C . TRP A 1 95 ? 5.539 -16.725 -10.376 1.00 84.12 95 TRP A C 1
ATOM 686 O O . TRP A 1 95 ? 6.448 -16.123 -10.955 1.00 84.12 95 TRP A O 1
ATOM 696 N N . GLU A 1 96 ? 5.421 -18.048 -10.342 1.00 70.81 96 GLU A N 1
ATOM 697 C CA . GLU A 1 96 ? 6.183 -18.945 -11.217 1.00 70.81 96 GLU A CA 1
ATOM 698 C C . GLU A 1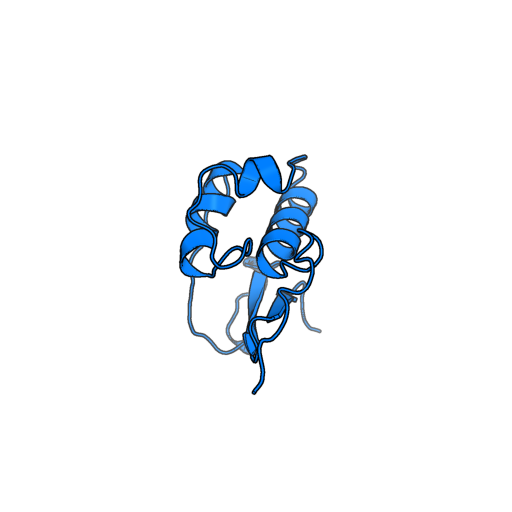 96 ? 5.428 -19.211 -12.520 1.00 70.81 96 GLU A C 1
ATOM 700 O O . GLU A 1 96 ? 4.175 -19.278 -12.472 1.00 70.81 96 GLU A O 1
#

Radius of gyration: 14.36 Å; Cα contacts (8 Å, |Δi|>4): 98; chains: 1; bounding box: 47×32×35 Å

Solvent-accessible surface area (backbone atoms only — not comparable to full-atom values): 6303 Å² total; per-residue (Å²): 139,77,84,80,72,81,70,84,68,45,74,86,71,23,34,52,52,47,43,51,51,51,51,34,48,74,74,73,43,91,78,52,70,62,73,36,51,63,93,56,92,51,59,92,79,27,66,46,81,91,46,44,44,67,26,37,44,69,74,74,40,87,66,80,93,78,91,73,62,75,92,73,58,59,76,89,63,49,69,38,82,45,84,49,80,90,83,37,44,44,71,44,74,77,84,136

Sequence (96 aa):
MTGEVPLDVSPKDDALLQCLLALCRYHGSGTTGEALSGGLPLDAGLLTPSLFERAASRAGLASKIVYRRAADIAPALLPAVLLLENERACLLMGWE

pLDDT: mean 86.33, std 15.02, range [38.41, 95.94]

Nearest PDB structures (foldseek):
  3b79-assembly1_A  TM=9.879E-01  e=3.241E-06  Vibrio parahaemolyticus RIMD 2210633
  3zua-assembly1_A  TM=8.553E-01  e=1.422E-01  Escherichia coli
  7sgr-assembly1_E  TM=7.542E-01  e=1.168E-01  Escherichia coli CFT073
  8dck-assembly1_E  TM=8.260E-01  e=1.719E+00  Escherichia coli CFT073
  6t9k-assembly1_E  TM=2.704E-01  e=2.386E+00  Saccharomyces cerevisiae S288C

Mean predicted aligned error: 6.55 Å